Protein AF-A0A501XMQ7-F1 (afdb_monomer_lite)

Secondary structure (DSSP, 8-state):
---------EETT-GGGTTTTTTTTTT---TT-EEEE---S--EEETTEEE-SS-HHHHHHHHHHSS--S-----S---PPPTT-TTPEEEETTEEEEEEEEEE---GGGT-SSSS-SS-TTPEEEEEEGGGGHHHHHHHS--HHHHHHHHHHHHHHHHHHHHHHHHH--

Sequence (170 aa):
MRQGENIYDYALGDPIWGGFWDGFFGEADVTHSWLSDFDNFSPVIIGGNLYVGNDQGCIVGIVLTDTLFGCTPMTGLEVGVAGGDSGGPGFLNGKIASVNSYGLTFGSELGDIDDELNSSFGEYSGYVPVYAHKDWLKSVVPEPATWAMMITGFGLVGTMMRRRRSALAA

Radius of gyration: 24.55 Å; chains: 1; bounding box: 54×36×84 Å

InterPro domains:
  IPR009003 Peptidase S1, PA clan [SSF50494] (40-142)
  IPR013424 PEP-CTERM protein-sorting domain [PF07589] (141-165)
  IPR013424 PEP-CTER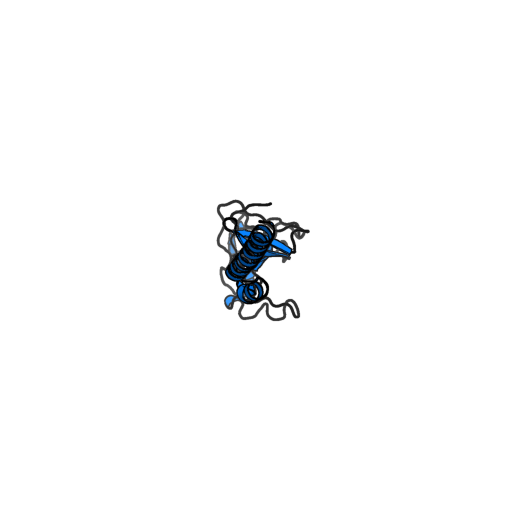M protein-sorting domain [TIGR02595] (141-165)

Foldseek 3Di:
DDDKPWDQQDFPLDCLLVCVCPCVVPPDDRNQWTKTFAWDQDWDADPNDTQGTLALQQQCSCVRRVDRTSSDHDPIGDWADAPPQAQPFDDDPNDGFWGWHDKDDPAPNRRFPGRDRGGDGNIMTIIGTCVVCVVVVPVPDDDVVVVVCVCVVVVVVVVVVVVVVVVVVD

Organism: NCBI:txid1715348

Structure (mmCIF, N/CA/C/O backbone):
data_AF-A0A501XMQ7-F1
#
_entry.id   AF-A0A501XMQ7-F1
#
loop_
_atom_site.group_PDB
_atom_site.id
_atom_site.type_symbol
_atom_site.label_atom_id
_atom_site.label_alt_id
_atom_site.label_comp_id
_atom_site.label_asym_id
_atom_site.label_entity_id
_atom_site.label_seq_id
_atom_site.pdbx_PDB_ins_code
_atom_site.Cartn_x
_atom_site.Cartn_y
_atom_site.Cartn_z
_atom_site.occupancy
_atom_site.B_iso_or_equiv
_atom_site.auth_seq_id
_atom_site.auth_comp_id
_atom_site.auth_asym_id
_atom_site.auth_atom_id
_atom_site.pdbx_PDB_model_num
ATOM 1 N N . MET A 1 1 ? 4.304 10.961 13.968 1.00 70.06 1 MET A N 1
ATOM 2 C CA . MET A 1 1 ? 3.797 10.183 12.819 1.00 70.06 1 MET A CA 1
ATOM 3 C C . MET A 1 1 ? 4.056 11.006 11.580 1.00 70.06 1 MET A C 1
ATOM 5 O O . MET A 1 1 ? 3.842 12.214 11.645 1.00 70.06 1 MET A O 1
ATOM 9 N N . ARG A 1 2 ? 4.558 10.383 10.513 1.00 83.81 2 ARG A N 1
ATOM 10 C CA . ARG A 1 2 ? 4.662 11.034 9.205 1.00 83.81 2 ARG A CA 1
ATOM 11 C C . ARG A 1 2 ? 3.254 11.197 8.636 1.00 83.81 2 ARG A C 1
ATOM 13 O O . ARG A 1 2 ? 2.380 10.384 8.934 1.00 83.81 2 ARG A O 1
ATOM 20 N N . GLN A 1 3 ? 3.025 12.282 7.917 1.00 87.56 3 GLN A N 1
ATOM 21 C CA . GLN A 1 3 ? 1.754 12.579 7.273 1.00 87.56 3 GLN A CA 1
ATOM 22 C C . GLN A 1 3 ? 2.075 13.005 5.853 1.00 87.56 3 GLN A C 1
ATOM 24 O O . GLN A 1 3 ? 2.913 13.883 5.663 1.00 87.56 3 GLN A O 1
ATOM 29 N N . GLY A 1 4 ? 1.420 12.356 4.907 1.00 87.38 4 GLY A N 1
ATOM 30 C CA . GLY A 1 4 ? 1.506 12.647 3.492 1.00 87.38 4 GLY A CA 1
ATOM 31 C C . GLY A 1 4 ? 0.156 12.378 2.850 1.00 87.38 4 GLY A C 1
ATOM 32 O O . GLY A 1 4 ? -0.761 11.842 3.479 1.00 87.38 4 GLY A O 1
ATOM 33 N N . GLU A 1 5 ? 0.046 12.799 1.609 1.00 86.12 5 GLU A N 1
ATOM 34 C CA . GLU A 1 5 ? -1.115 12.653 0.754 1.00 86.12 5 GLU A CA 1
ATOM 35 C C . GLU A 1 5 ? -0.983 11.433 -0.171 1.00 86.12 5 GLU A C 1
ATOM 37 O O . GLU A 1 5 ? -1.741 11.364 -1.128 1.00 86.12 5 GLU A O 1
ATOM 42 N N . ASN A 1 6 ? -0.084 10.485 0.150 1.00 84.19 6 ASN A N 1
ATOM 43 C CA . ASN A 1 6 ? 0.224 9.277 -0.626 1.00 84.19 6 ASN A CA 1
ATOM 44 C C . ASN A 1 6 ? -0.999 8.647 -1.297 1.00 84.19 6 ASN A C 1
ATOM 46 O O . ASN A 1 6 ? -2.042 8.423 -0.662 1.00 84.19 6 ASN A O 1
ATOM 50 N N . ILE A 1 7 ? -0.808 8.253 -2.548 1.00 83.19 7 ILE A N 1
ATOM 51 C CA . ILE A 1 7 ? -1.726 7.383 -3.267 1.00 83.19 7 ILE A CA 1
ATOM 52 C C . ILE A 1 7 ? -1.281 5.933 -3.056 1.00 83.19 7 ILE A C 1
ATOM 54 O O . ILE A 1 7 ? -0.103 5.630 -2.967 1.00 83.19 7 ILE A O 1
ATOM 58 N N . TYR A 1 8 ? -2.245 5.024 -2.891 1.00 86.19 8 TYR A N 1
ATOM 59 C CA . TYR A 1 8 ? -1.958 3.599 -3.033 1.00 86.19 8 TYR A CA 1
ATOM 60 C C . TYR A 1 8 ? -2.073 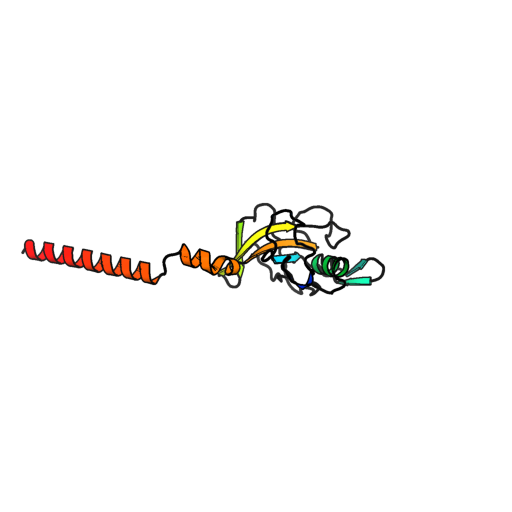3.266 -4.511 1.00 86.19 8 TYR A C 1
ATOM 62 O O . TYR A 1 8 ? -3.192 3.121 -5.011 1.00 86.19 8 TYR A O 1
ATOM 70 N N . ASP A 1 9 ? -0.939 3.187 -5.188 1.00 82.25 9 ASP A N 1
ATOM 71 C CA . ASP A 1 9 ? -0.876 3.049 -6.638 1.00 82.25 9 ASP A CA 1
ATOM 72 C C . ASP A 1 9 ? -1.496 1.738 -7.086 1.00 82.25 9 ASP A C 1
ATOM 74 O O . ASP A 1 9 ? -2.316 1.724 -8.008 1.00 82.25 9 ASP A O 1
ATOM 78 N N . TYR A 1 10 ? -1.173 0.645 -6.383 1.00 86.81 10 TYR A N 1
ATOM 79 C CA . TYR A 1 10 ? -1.690 -0.674 -6.724 1.00 86.81 10 TYR A CA 1
ATOM 80 C C . TYR A 1 10 ? -1.462 -1.774 -5.701 1.00 86.81 10 TYR A C 1
ATOM 82 O O . TYR A 1 10 ? -0.653 -1.646 -4.785 1.00 86.81 10 TYR A O 1
ATOM 90 N N . ALA A 1 11 ? -2.136 -2.909 -5.901 1.00 91.56 11 ALA A N 1
ATOM 91 C CA . ALA A 1 11 ? -1.797 -4.159 -5.239 1.00 91.56 11 ALA A CA 1
ATOM 92 C C . ALA A 1 11 ? -0.968 -5.068 -6.156 1.00 91.56 11 ALA A C 1
ATOM 94 O O . ALA A 1 11 ? -1.237 -5.204 -7.350 1.00 91.56 11 ALA A O 1
ATOM 95 N N . LEU A 1 12 ? 0.017 -5.765 -5.588 1.00 92.06 12 LEU A N 1
ATOM 96 C CA . LEU A 1 12 ? 0.780 -6.792 -6.310 1.00 92.06 12 LEU A CA 1
ATOM 97 C C . LEU A 1 12 ? -0.114 -7.943 -6.807 1.00 92.06 12 LEU A C 1
ATOM 99 O O . LEU A 1 12 ? 0.194 -8.589 -7.801 1.00 92.06 12 LEU A O 1
ATOM 103 N N . GLY A 1 13 ? -1.246 -8.182 -6.145 1.00 92.25 13 GLY A N 1
ATOM 104 C CA . GLY A 1 13 ? -2.255 -9.149 -6.570 1.00 92.25 13 GLY A CA 1
ATOM 105 C C . GLY A 1 13 ? -3.218 -8.667 -7.656 1.00 92.25 13 GLY A C 1
ATOM 106 O O . GLY A 1 13 ? -4.138 -9.411 -8.002 1.00 92.25 13 GLY A O 1
ATOM 107 N N . ASP A 1 14 ? -3.074 -7.440 -8.167 1.00 90.56 14 ASP A N 1
ATOM 108 C CA . ASP A 1 14 ? -4.012 -6.922 -9.159 1.00 90.56 14 ASP A CA 1
ATOM 109 C C . ASP A 1 14 ? -3.971 -7.748 -10.460 1.00 90.56 14 ASP A C 1
ATOM 111 O O . ASP A 1 14 ? -2.891 -8.054 -10.975 1.00 90.56 14 ASP A O 1
ATOM 115 N N . PRO A 1 15 ? -5.133 -8.069 -11.071 1.00 89.12 15 PRO A N 1
ATOM 116 C CA . PRO A 1 15 ? -5.187 -8.882 -12.289 1.00 89.12 15 PRO A CA 1
ATOM 117 C C . PRO A 1 15 ? -4.408 -8.303 -13.476 1.00 89.12 15 PRO A C 1
ATOM 119 O O . PRO A 1 15 ? -4.084 -9.035 -14.411 1.00 89.12 15 PRO A O 1
ATOM 122 N N . ILE A 1 16 ? -4.118 -6.998 -13.449 1.00 85.12 16 ILE A N 1
ATOM 123 C CA . ILE A 1 16 ? -3.344 -6.296 -14.478 1.00 85.12 16 ILE A CA 1
ATOM 124 C C . ILE A 1 16 ? -1.934 -6.875 -14.642 1.00 85.12 16 ILE A C 1
ATOM 126 O O . ILE A 1 16 ? -1.402 -6.880 -15.748 1.00 85.12 16 ILE A O 1
ATOM 130 N N . TRP A 1 17 ? -1.370 -7.452 -13.578 1.00 87.38 17 TRP A N 1
ATOM 131 C CA . TRP A 1 17 ? -0.055 -8.087 -13.602 1.00 87.38 17 TRP A CA 1
ATOM 132 C C . TRP A 1 17 ? -0.043 -9.440 -14.315 1.00 87.38 17 TRP A C 1
ATOM 134 O O . TRP A 1 17 ? 1.019 -10.037 -14.469 1.00 87.38 17 TRP A O 1
ATOM 144 N N . GLY A 1 18 ? -1.204 -9.977 -14.710 1.00 88.12 18 GLY A N 1
ATOM 145 C CA . GLY A 1 18 ? -1.293 -11.271 -15.389 1.00 88.12 18 GLY A CA 1
ATOM 146 C C . GLY A 1 18 ? -0.710 -12.439 -14.582 1.00 88.12 18 GLY A C 1
ATOM 147 O O . GLY A 1 18 ? -0.294 -13.431 -15.175 1.00 88.12 18 GLY A O 1
ATOM 148 N N . GLY A 1 19 ? -0.648 -12.309 -13.251 1.00 88.19 19 GLY A N 1
ATOM 149 C CA . GLY A 1 19 ? -0.028 -13.288 -12.352 1.00 88.19 19 GLY A CA 1
ATOM 150 C 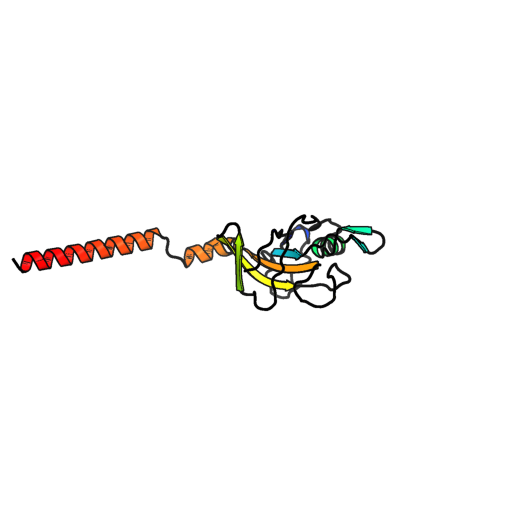C . GLY A 1 19 ? 1.500 -13.206 -12.269 1.00 88.19 19 GLY A C 1
ATOM 151 O O . GLY A 1 19 ? 2.115 -14.123 -11.740 1.00 88.19 19 GLY A O 1
ATOM 152 N N . PHE A 1 20 ? 2.143 -12.139 -12.765 1.00 89.56 20 PHE A N 1
ATOM 153 C CA . PHE A 1 20 ? 3.607 -11.988 -12.698 1.00 89.56 20 PHE A CA 1
ATOM 154 C C . PHE A 1 20 ? 4.167 -12.175 -11.277 1.00 89.56 20 PHE A C 1
ATOM 156 O O . PHE A 1 20 ? 5.207 -12.806 -11.093 1.00 89.56 20 PHE A O 1
ATOM 163 N N . TRP A 1 21 ? 3.463 -11.653 -10.271 1.00 90.94 21 TRP A N 1
ATOM 164 C CA . TRP A 1 21 ? 3.887 -11.715 -8.873 1.00 90.94 21 TRP A CA 1
ATOM 165 C C . TRP A 1 21 ? 3.582 -13.059 -8.190 1.00 90.94 21 TRP A C 1
ATOM 167 O O . TRP A 1 21 ? 4.033 -13.283 -7.063 1.00 90.94 21 TRP A O 1
ATOM 177 N N . ASP A 1 22 ? 2.877 -13.977 -8.858 1.00 90.62 22 ASP A N 1
ATOM 178 C CA . ASP A 1 22 ? 2.519 -15.280 -8.299 1.00 90.62 22 ASP A CA 1
ATOM 179 C C . ASP A 1 22 ? 3.772 -16.143 -8.112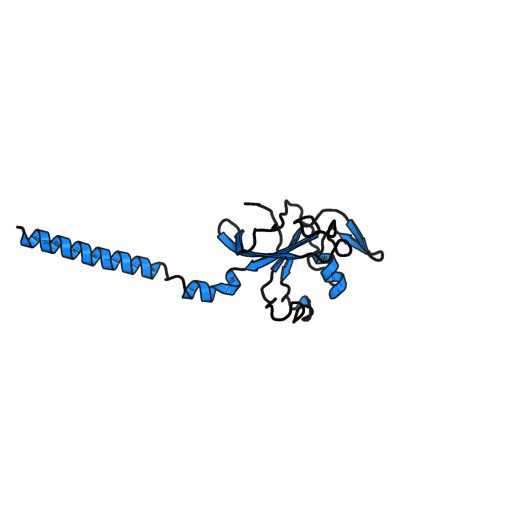 1.00 90.62 22 ASP A C 1
ATOM 181 O O . ASP A 1 22 ? 4.457 -16.528 -9.060 1.00 90.62 22 ASP A O 1
ATOM 185 N N . GLY A 1 23 ? 4.097 -16.449 -6.855 1.00 90.56 23 GLY A N 1
ATOM 186 C CA . GLY A 1 23 ? 5.295 -17.212 -6.501 1.00 90.56 23 GLY A CA 1
ATOM 187 C C . GLY A 1 23 ? 6.609 -16.428 -6.606 1.00 90.56 23 GLY A C 1
ATOM 188 O O . GLY A 1 23 ? 7.651 -16.957 -6.215 1.00 90.56 23 GLY A O 1
ATOM 189 N N . PHE A 1 24 ? 6.581 -15.169 -7.064 1.00 91.44 24 PHE A N 1
ATOM 190 C CA . PHE A 1 24 ? 7.770 -14.313 -7.155 1.00 91.44 24 PHE A CA 1
ATOM 191 C C . PHE A 1 24 ? 8.439 -14.145 -5.783 1.00 91.44 24 PHE A C 1
ATOM 193 O O . PHE A 1 24 ? 9.655 -14.259 -5.649 1.00 91.44 24 PHE A O 1
ATOM 200 N N . PHE A 1 25 ? 7.625 -13.960 -4.741 1.00 91.31 25 PHE A N 1
ATOM 201 C CA . PHE A 1 25 ? 8.067 -13.847 -3.349 1.00 91.31 25 PHE A CA 1
ATOM 202 C C . PHE A 1 25 ? 7.965 -15.181 -2.581 1.00 91.31 25 PHE A C 1
ATOM 204 O O . PHE A 1 25 ? 7.767 -15.200 -1.364 1.00 91.31 25 PHE A O 1
ATOM 211 N N . GLY A 1 26 ? 8.083 -16.317 -3.276 1.00 93.50 26 GLY A N 1
ATOM 212 C CA . GLY A 1 26 ? 7.959 -17.647 -2.678 1.00 93.50 26 GLY A CA 1
ATOM 213 C C . GLY A 1 26 ? 6.521 -17.965 -2.263 1.00 93.50 26 GLY A C 1
ATOM 214 O O . GLY A 1 26 ? 5.618 -17.941 -3.091 1.00 93.50 26 GLY A O 1
ATOM 215 N N . GLU A 1 27 ? 6.303 -18.287 -0.986 1.00 93.88 27 GLU A N 1
ATOM 216 C CA . GLU A 1 27 ? 4.977 -18.649 -0.444 1.00 93.88 27 GLU A CA 1
ATOM 217 C C . GLU A 1 27 ? 4.148 -17.436 0.027 1.00 93.88 27 GLU A C 1
ATOM 219 O O . GLU A 1 27 ? 3.070 -17.609 0.596 1.00 93.88 27 GLU A O 1
ATOM 224 N N . ALA A 1 28 ? 4.650 -16.210 -0.152 1.00 90.00 28 ALA A N 1
ATOM 225 C CA . ALA A 1 28 ? 3.958 -15.007 0.302 1.00 90.00 28 ALA A CA 1
ATOM 226 C C . ALA A 1 28 ? 2.665 -14.750 -0.494 1.00 90.00 28 ALA A C 1
ATOM 228 O O . ALA A 1 28 ? 2.658 -14.797 -1.724 1.00 90.00 28 ALA A O 1
ATOM 229 N N . ASP A 1 29 ? 1.582 -14.421 0.216 1.00 91.31 29 ASP A N 1
ATOM 230 C CA . ASP A 1 29 ? 0.334 -13.960 -0.397 1.00 91.31 29 ASP A CA 1
ATOM 231 C C . ASP A 1 29 ? 0.455 -12.481 -0.787 1.00 91.31 29 ASP A C 1
ATOM 233 O O . ASP A 1 29 ? 0.603 -11.604 0.067 1.00 91.31 29 ASP A O 1
ATOM 237 N N . VAL A 1 30 ? 0.380 -12.212 -2.089 1.00 92.50 30 VAL A N 1
ATOM 238 C CA . VAL A 1 30 ? 0.485 -10.869 -2.672 1.00 92.50 30 VAL A CA 1
ATOM 239 C C . VAL A 1 30 ? -0.873 -10.212 -2.921 1.00 92.50 30 VAL A C 1
ATOM 241 O O . VAL A 1 30 ? -0.922 -9.023 -3.239 1.00 92.50 30 VAL A O 1
ATOM 244 N N . THR A 1 31 ? -1.977 -10.946 -2.728 1.00 93.00 31 THR A N 1
ATOM 245 C CA . THR A 1 31 ? -3.342 -10.526 -3.097 1.00 93.00 31 THR A CA 1
ATOM 246 C C . THR A 1 31 ? -3.703 -9.156 -2.526 1.00 93.00 31 THR A C 1
ATOM 248 O O . THR A 1 31 ? -4.317 -8.334 -3.197 1.00 93.00 31 THR A O 1
ATOM 251 N N . HIS A 1 32 ? -3.307 -8.901 -1.277 1.00 93.75 32 HIS A N 1
ATOM 252 C CA . HIS A 1 32 ? -3.579 -7.649 -0.570 1.00 93.75 32 HIS A CA 1
ATOM 253 C C . HIS A 1 32 ? -2.294 -6.922 -0.162 1.00 93.75 32 HIS A C 1
ATOM 255 O O . HIS A 1 32 ? -2.285 -6.231 0.858 1.00 93.75 32 HIS A O 1
ATOM 261 N N . SER A 1 33 ? -1.217 -7.076 -0.935 1.00 94.06 33 SER A N 1
ATOM 262 C CA . SER A 1 33 ? 0.001 -6.294 -0.736 1.00 94.06 33 SER A CA 1
ATOM 263 C C . SER A 1 33 ? -0.068 -5.022 -1.569 1.00 94.06 33 SER A C 1
ATOM 265 O O . SER A 1 33 ? 0.211 -5.041 -2.767 1.00 94.06 33 SER A O 1
ATOM 267 N N . TRP A 1 34 ? -0.517 -3.942 -0.934 1.00 93.69 34 TRP A N 1
ATOM 268 C CA . TRP A 1 34 ? -0.679 -2.634 -1.557 1.00 93.69 34 TRP A CA 1
ATOM 269 C C . TRP A 1 34 ? 0.624 -1.862 -1.488 1.00 93.69 34 TRP A C 1
ATOM 271 O O . TRP A 1 34 ? 1.269 -1.837 -0.441 1.00 93.69 34 TRP A O 1
ATOM 281 N N . LEU A 1 35 ? 0.986 -1.222 -2.586 1.00 91.19 35 LEU A N 1
ATOM 282 C CA . LEU A 1 35 ? 2.154 -0.374 -2.699 1.00 91.19 35 LEU A CA 1
ATOM 283 C C . LEU A 1 35 ? 1.716 1.083 -2.861 1.00 91.19 35 LEU A C 1
ATOM 285 O O . LEU A 1 35 ? 0.668 1.364 -3.440 1.00 91.19 35 LEU A O 1
ATOM 289 N N . SER A 1 36 ? 2.511 1.975 -2.287 1.00 89.12 36 SER A N 1
ATOM 290 C CA . SER A 1 36 ? 2.605 3.384 -2.667 1.00 89.12 36 SER A CA 1
ATOM 291 C C . SER A 1 36 ? 4.062 3.606 -3.019 1.00 89.12 36 SER A C 1
ATOM 293 O O . SER A 1 36 ? 4.909 3.232 -2.199 1.00 89.12 36 SER A O 1
ATOM 295 N N . ASP A 1 37 ? 4.374 4.139 -4.189 1.00 82.44 37 ASP A N 1
ATOM 296 C CA . ASP A 1 37 ? 5.696 4.714 -4.408 1.00 82.44 37 ASP A CA 1
ATOM 297 C C . ASP A 1 37 ? 5.742 6.180 -3.992 1.00 82.44 37 ASP A C 1
ATOM 299 O O . ASP A 1 37 ? 4.731 6.806 -3.674 1.00 82.44 37 ASP A O 1
ATOM 303 N N . PHE A 1 38 ? 6.964 6.669 -3.813 1.00 82.50 38 PHE A N 1
ATOM 304 C CA . PHE A 1 38 ? 7.219 8.051 -3.454 1.00 82.50 38 PHE A CA 1
ATOM 305 C C . PHE A 1 38 ? 7.632 8.814 -4.709 1.00 82.50 38 PHE A C 1
ATOM 307 O O . PHE A 1 38 ? 8.806 8.835 -5.072 1.00 82.50 38 PHE A O 1
ATOM 314 N N . ASP A 1 39 ? 6.688 9.499 -5.331 1.00 77.50 39 ASP A N 1
ATOM 315 C CA . ASP A 1 39 ? 6.923 10.278 -6.528 1.00 77.50 39 ASP A CA 1
ATOM 316 C C . ASP A 1 39 ? 7.812 11.495 -6.263 1.00 77.50 39 ASP A C 1
ATOM 318 O O . ASP A 1 39 ? 7.707 12.232 -5.274 1.00 77.50 39 ASP A O 1
ATOM 322 N N . ASN A 1 40 ? 8.650 11.801 -7.249 1.00 74.12 40 ASN A N 1
ATOM 323 C CA . ASN A 1 40 ? 9.209 13.136 -7.410 1.00 74.12 40 ASN A CA 1
ATOM 324 C C . ASN A 1 40 ? 8.926 13.656 -8.816 1.00 74.12 40 ASN A C 1
ATOM 326 O O . ASN A 1 40 ? 8.982 12.915 -9.792 1.00 74.12 40 ASN A O 1
ATOM 330 N N . PHE A 1 41 ? 8.725 14.968 -8.939 1.00 62.69 41 PHE A N 1
ATOM 331 C CA . PHE A 1 41 ? 8.425 15.698 -10.175 1.00 62.69 41 PHE A CA 1
ATOM 332 C C . PHE A 1 41 ? 9.617 15.796 -11.161 1.00 62.69 41 PHE A C 1
ATOM 334 O O . PHE A 1 41 ? 9.820 16.831 -11.802 1.00 62.69 41 PHE A O 1
ATOM 341 N N . SER A 1 42 ? 10.430 14.745 -11.305 1.00 52.66 42 SER A N 1
ATOM 342 C CA . SER A 1 42 ? 11.602 14.735 -12.188 1.00 52.66 42 SER A CA 1
ATOM 343 C C . SER A 1 42 ? 11.428 13.763 -13.359 1.00 52.66 42 SER A C 1
ATOM 345 O O . SER A 1 42 ? 11.426 12.558 -13.146 1.00 52.66 42 SER A O 1
ATOM 347 N N . PRO A 1 43 ? 11.301 14.236 -14.611 1.00 57.31 43 PRO A N 1
ATOM 348 C CA . PRO A 1 43 ? 11.196 13.344 -15.761 1.00 57.31 43 PRO A CA 1
ATOM 349 C C . PRO A 1 43 ? 12.467 12.498 -15.941 1.00 57.31 43 PRO A C 1
ATOM 351 O O . PRO A 1 43 ? 13.573 13.042 -15.967 1.00 57.31 43 PRO A O 1
ATOM 354 N N . VAL A 1 44 ? 12.306 11.190 -16.144 1.00 58.41 44 VAL A N 1
ATOM 355 C CA . VAL A 1 44 ? 13.389 10.247 -16.467 1.00 58.41 44 VAL A CA 1
ATOM 356 C C . VAL A 1 44 ? 13.192 9.735 -17.898 1.00 58.41 44 VAL A C 1
ATOM 358 O O . VAL A 1 44 ? 12.069 9.502 -18.341 1.00 58.41 44 VAL A O 1
ATOM 361 N N . ILE A 1 45 ? 14.279 9.590 -18.666 1.00 54.50 45 ILE A N 1
ATOM 362 C CA . ILE A 1 45 ? 14.236 9.008 -20.018 1.00 54.50 45 ILE A CA 1
ATOM 363 C C . ILE A 1 45 ? 14.886 7.628 -19.990 1.00 54.50 45 ILE A C 1
ATOM 365 O O . ILE A 1 45 ? 16.100 7.523 -19.826 1.00 54.50 45 ILE A O 1
ATOM 369 N N . ILE A 1 46 ? 14.089 6.587 -20.243 1.00 56.41 46 ILE A N 1
ATOM 370 C CA . ILE A 1 46 ? 14.559 5.205 -20.407 1.00 56.41 46 ILE A CA 1
ATOM 371 C C . ILE A 1 46 ? 14.240 4.760 -21.837 1.00 56.41 46 ILE A C 1
ATOM 373 O O . ILE A 1 46 ? 13.128 4.927 -22.329 1.00 56.41 46 ILE A O 1
ATOM 377 N N . GLY A 1 47 ? 15.230 4.256 -22.576 1.00 61.19 47 GLY A N 1
ATOM 378 C CA . GLY A 1 47 ? 15.000 3.748 -23.939 1.00 61.19 47 GLY A CA 1
ATOM 379 C C . GLY A 1 47 ? 14.413 4.763 -24.940 1.00 61.19 47 GLY A C 1
ATOM 380 O O . GLY A 1 47 ? 13.857 4.358 -25.955 1.00 61.19 47 GLY A O 1
ATOM 381 N N . GLY A 1 48 ? 14.525 6.071 -24.673 1.00 60.69 48 GLY A N 1
ATOM 382 C CA . GLY A 1 48 ? 13.975 7.137 -25.522 1.00 60.69 48 GLY A CA 1
ATOM 383 C C . GLY A 1 48 ? 12.512 7.505 -25.249 1.00 60.69 48 GLY A C 1
ATOM 384 O O . GLY A 1 48 ? 12.006 8.423 -25.893 1.00 60.69 48 GLY A O 1
ATOM 385 N N . ASN A 1 49 ? 11.856 6.853 -24.287 1.00 57.34 49 ASN A N 1
ATOM 386 C CA . ASN A 1 49 ? 10.521 7.223 -23.826 1.00 57.34 49 ASN A CA 1
ATOM 387 C C . ASN A 1 49 ? 10.626 8.136 -22.598 1.00 57.34 49 ASN A C 1
ATOM 389 O O . ASN A 1 49 ? 11.504 7.958 -21.754 1.00 57.34 49 ASN A O 1
ATOM 393 N N . LEU A 1 50 ? 9.758 9.146 -22.532 1.00 60.34 50 LEU A N 1
ATOM 394 C CA . LEU A 1 50 ? 9.652 10.058 -21.397 1.00 60.34 50 LEU A CA 1
ATOM 395 C C . LEU A 1 50 ? 8.772 9.413 -20.324 1.00 60.34 50 LEU A C 1
ATOM 397 O O . LEU A 1 50 ? 7.580 9.221 -20.556 1.00 60.34 50 LEU A O 1
ATOM 401 N N . TYR A 1 51 ? 9.357 9.138 -19.166 1.00 62.25 51 TYR A N 1
ATOM 402 C CA . TYR A 1 51 ? 8.663 8.702 -17.961 1.00 62.25 51 TYR A CA 1
ATOM 403 C C . TYR A 1 51 ? 8.547 9.916 -17.040 1.00 62.25 51 TYR A C 1
ATOM 405 O O . TYR A 1 51 ? 9.496 10.690 -16.872 1.00 62.25 51 TYR A O 1
ATOM 413 N N . VAL A 1 52 ? 7.350 10.157 -16.523 1.00 57.41 52 VAL A N 1
ATOM 414 C CA . VAL A 1 52 ? 7.092 11.248 -15.583 1.00 57.41 52 VAL A CA 1
ATOM 415 C C . VAL A 1 52 ? 7.510 10.774 -14.196 1.00 57.41 52 VAL A C 1
ATOM 417 O O . VAL A 1 52 ? 6.788 10.000 -13.602 1.00 57.41 52 VAL A O 1
ATOM 420 N N . GLY A 1 53 ? 8.653 11.241 -13.692 1.00 64.88 53 GLY A N 1
ATOM 421 C CA . GLY A 1 53 ? 9.030 11.075 -12.286 1.00 64.88 53 GLY A CA 1
ATOM 422 C C . GLY A 1 53 ? 10.063 9.987 -11.976 1.00 64.88 53 GLY A C 1
ATOM 423 O O . GLY A 1 53 ? 10.279 9.062 -12.759 1.00 64.88 53 GLY A O 1
ATOM 424 N N . ASN A 1 54 ? 10.686 10.110 -10.797 1.00 68.56 54 ASN A N 1
ATOM 425 C CA . ASN A 1 54 ? 11.189 8.970 -10.023 1.00 68.56 54 ASN A CA 1
ATOM 426 C C . ASN A 1 54 ? 9.960 8.242 -9.464 1.00 68.56 54 ASN A C 1
ATOM 428 O O . ASN A 1 54 ? 9.593 8.441 -8.312 1.00 68.56 54 ASN A O 1
ATOM 432 N N . ASP A 1 55 ? 9.283 7.530 -10.357 1.00 78.88 55 ASP A N 1
ATOM 433 C CA . ASP A 1 55 ? 8.011 6.839 -10.155 1.00 78.88 55 ASP A CA 1
ATOM 434 C C . ASP A 1 55 ? 8.265 5.393 -10.584 1.00 78.88 55 ASP A C 1
ATOM 436 O O . ASP A 1 55 ? 8.313 5.034 -11.773 1.00 78.88 55 ASP A O 1
ATOM 440 N N . GLN A 1 56 ? 8.613 4.583 -9.590 1.00 83.19 56 GLN A N 1
ATOM 441 C CA . GLN A 1 56 ? 8.980 3.198 -9.813 1.00 83.19 56 GLN A CA 1
ATOM 442 C C . GLN A 1 56 ? 7.744 2.394 -10.219 1.00 83.19 56 GLN A C 1
ATOM 444 O O . GLN A 1 56 ? 7.885 1.438 -10.989 1.00 83.19 56 GLN A O 1
ATOM 449 N N . GLY A 1 57 ? 6.552 2.778 -9.742 1.00 82.06 57 GLY A N 1
ATOM 450 C CA . GLY A 1 57 ? 5.249 2.198 -10.070 1.00 82.06 57 GLY A CA 1
ATOM 451 C C . GLY A 1 57 ? 5.015 2.170 -11.564 1.00 82.06 57 GLY A C 1
ATOM 452 O O . GLY A 1 57 ? 4.831 1.112 -12.178 1.00 82.06 57 GLY A O 1
ATOM 453 N N . CYS A 1 58 ? 5.135 3.348 -12.156 1.00 80.62 58 CYS A N 1
ATOM 454 C CA . CYS A 1 58 ? 5.004 3.601 -13.571 1.00 80.62 58 CYS A CA 1
ATOM 455 C C . CYS A 1 58 ? 6.020 2.818 -14.389 1.00 80.62 58 CYS A C 1
ATOM 457 O O . CYS A 1 58 ? 5.660 2.147 -15.362 1.00 80.62 58 CYS A O 1
ATOM 459 N N . ILE A 1 59 ? 7.295 2.867 -13.999 1.00 81.81 59 ILE A N 1
ATOM 460 C CA . ILE A 1 59 ? 8.363 2.208 -14.751 1.00 81.81 59 ILE A CA 1
ATOM 461 C C . ILE A 1 59 ? 8.191 0.686 -14.710 1.00 81.81 59 ILE A C 1
ATOM 463 O O . ILE A 1 59 ? 8.236 0.039 -15.759 1.00 81.81 59 ILE A O 1
ATOM 467 N N . VAL A 1 60 ? 7.931 0.105 -13.537 1.00 83.19 60 VAL A N 1
ATOM 468 C CA . VAL A 1 60 ? 7.684 -1.337 -13.382 1.00 83.19 60 VAL A CA 1
ATOM 469 C C . VAL A 1 60 ? 6.430 -1.762 -14.145 1.00 83.19 60 VAL A C 1
ATOM 471 O O . VAL A 1 60 ? 6.462 -2.774 -14.848 1.00 83.19 60 VAL A O 1
ATOM 474 N N . GLY A 1 61 ? 5.350 -0.978 -14.074 1.00 81.12 61 GLY A N 1
ATOM 475 C CA . GLY A 1 61 ? 4.128 -1.201 -14.847 1.00 81.12 61 GLY A CA 1
ATOM 476 C C . GLY A 1 61 ? 4.403 -1.294 -16.347 1.00 81.12 61 GLY A C 1
ATOM 477 O O . GLY A 1 61 ? 4.008 -2.268 -16.995 1.00 81.12 61 GLY A O 1
ATOM 478 N N . ILE A 1 62 ? 5.165 -0.347 -16.893 1.00 78.88 62 ILE A N 1
ATOM 479 C CA . ILE A 1 62 ? 5.519 -0.318 -18.316 1.00 78.88 62 ILE A CA 1
ATOM 480 C C . ILE A 1 62 ? 6.428 -1.494 -18.682 1.00 78.88 62 ILE A C 1
ATOM 482 O O . ILE A 1 62 ? 6.170 -2.180 -19.668 1.00 78.88 62 ILE A O 1
ATOM 486 N N . VAL A 1 63 ? 7.466 -1.770 -17.888 1.00 81.38 63 VAL A N 1
ATOM 487 C CA . VAL A 1 63 ? 8.429 -2.847 -18.177 1.00 81.38 63 VAL A CA 1
ATOM 488 C C . VAL A 1 63 ? 7.767 -4.225 -18.147 1.00 81.38 63 VAL A C 1
ATOM 490 O O . VAL A 1 63 ? 8.086 -5.074 -18.979 1.00 81.38 63 VAL A O 1
ATOM 493 N N . LEU A 1 64 ? 6.857 -4.462 -17.201 1.00 83.25 64 LEU A N 1
ATOM 494 C CA . LEU A 1 64 ? 6.257 -5.781 -16.999 1.00 83.25 64 LEU A CA 1
ATOM 495 C C . LEU A 1 64 ? 4.976 -6.003 -17.802 1.00 83.25 64 LEU A C 1
ATOM 497 O O . LEU A 1 64 ? 4.678 -7.142 -18.160 1.00 83.25 64 LEU A O 1
ATOM 501 N N . THR A 1 65 ? 4.205 -4.948 -18.066 1.00 79.50 65 THR A N 1
ATOM 502 C CA . THR A 1 65 ? 2.852 -5.084 -18.633 1.00 79.50 65 THR A CA 1
ATOM 503 C C . THR A 1 65 ? 2.584 -4.197 -19.848 1.00 79.50 65 THR A C 1
ATOM 505 O O . THR A 1 65 ? 1.531 -4.346 -20.463 1.00 79.50 65 THR A O 1
ATOM 508 N N . ASP A 1 66 ? 3.508 -3.300 -20.216 1.00 74.50 66 ASP A N 1
ATOM 509 C CA . ASP A 1 66 ? 3.312 -2.259 -21.243 1.00 74.50 66 ASP A CA 1
ATOM 510 C C . ASP A 1 66 ? 2.086 -1.361 -20.962 1.00 74.50 66 ASP A C 1
ATOM 512 O O . ASP A 1 66 ? 1.448 -0.819 -21.867 1.00 74.50 66 ASP A O 1
ATOM 516 N N . THR A 1 67 ? 1.722 -1.214 -19.681 1.00 69.06 67 THR A N 1
ATOM 517 C CA . THR A 1 67 ? 0.631 -0.343 -19.229 1.00 69.06 67 THR A CA 1
ATOM 518 C C . THR A 1 67 ? 1.156 0.790 -18.357 1.00 69.06 67 THR A C 1
ATOM 520 O O . THR A 1 67 ? 2.096 0.620 -17.584 1.00 69.06 67 THR A O 1
ATOM 523 N N . LEU A 1 68 ? 0.536 1.966 -18.489 1.00 70.38 68 LEU A N 1
ATOM 524 C CA . LEU A 1 68 ? 0.772 3.101 -17.600 1.00 70.38 68 LEU A CA 1
ATOM 525 C C . LEU A 1 68 ? -0.033 2.878 -16.318 1.00 70.38 68 LEU A C 1
ATOM 527 O O . LEU A 1 68 ? -1.246 3.098 -16.300 1.00 70.38 68 LEU A O 1
ATOM 531 N N . PHE A 1 69 ? 0.633 2.408 -15.271 1.00 69.56 69 PHE A N 1
ATOM 532 C CA . PHE A 1 69 ? 0.018 2.039 -14.002 1.00 69.56 69 PHE A CA 1
ATOM 533 C C . PHE A 1 69 ? 0.831 2.621 -12.852 1.00 69.56 69 PHE A C 1
ATOM 535 O O . PHE A 1 69 ? 2.047 2.550 -12.903 1.00 69.56 69 PHE A O 1
ATOM 542 N N . GLY A 1 70 ? 0.191 3.267 -11.876 1.00 69.69 70 GLY A N 1
ATOM 543 C CA . GLY A 1 70 ? 0.903 4.064 -10.864 1.00 69.69 70 GLY A CA 1
ATOM 544 C C . GLY A 1 70 ? 1.446 5.408 -11.365 1.00 69.69 70 GLY A C 1
ATOM 545 O O . GLY A 1 70 ? 1.721 6.265 -10.558 1.00 69.69 70 GLY A O 1
ATOM 546 N N . CYS A 1 71 ? 1.436 5.669 -12.681 1.00 73.50 71 CYS A N 1
ATOM 547 C CA . CYS A 1 71 ? 1.963 6.891 -13.317 1.00 73.50 71 CYS A CA 1
ATOM 548 C C . CYS A 1 71 ? 1.242 8.222 -12.993 1.00 73.50 71 CYS A C 1
ATOM 550 O O . CYS A 1 71 ? 1.230 9.126 -13.837 1.00 73.50 71 CYS A O 1
ATOM 552 N N . THR A 1 72 ? 0.501 8.328 -11.889 1.00 69.81 72 THR A N 1
ATOM 553 C CA . THR A 1 72 ? -0.295 9.522 -11.582 1.00 69.81 72 THR A CA 1
ATOM 554 C C . THR A 1 72 ? 0.526 10.451 -10.699 1.00 69.81 72 THR A C 1
ATOM 556 O O . THR A 1 72 ? 0.475 10.286 -9.488 1.00 69.81 72 THR A O 1
ATOM 559 N N . PRO A 1 73 ? 1.197 11.479 -11.256 1.00 64.06 73 PRO A N 1
ATOM 560 C CA . PRO A 1 73 ? 2.096 12.305 -10.468 1.00 64.06 73 PRO A CA 1
ATOM 561 C C . PRO A 1 73 ? 1.329 13.001 -9.351 1.00 64.06 73 PRO A C 1
ATOM 563 O O . PRO A 1 73 ? 0.389 13.774 -9.602 1.00 64.06 73 PRO A O 1
ATOM 566 N N . MET A 1 74 ? 1.754 12.770 -8.115 1.00 68.44 74 MET A N 1
ATOM 567 C CA . MET A 1 74 ? 1.193 13.483 -6.985 1.00 68.44 74 MET A CA 1
ATOM 568 C C . MET A 1 74 ? 1.653 14.943 -6.932 1.00 68.44 74 MET A C 1
ATOM 570 O O . MET A 1 74 ? 2.828 15.281 -7.034 1.00 68.44 74 MET A O 1
ATOM 574 N N . THR A 1 75 ? 0.700 15.857 -6.724 1.00 63.12 75 THR A N 1
ATOM 575 C CA . THR A 1 75 ? 0.961 17.302 -6.567 1.00 63.12 75 THR A CA 1
ATOM 576 C C . THR A 1 75 ? 1.205 17.718 -5.108 1.00 63.12 75 THR A C 1
ATOM 578 O O . THR A 1 75 ? 1.143 18.910 -4.800 1.00 63.12 75 THR A O 1
ATOM 581 N N . GLY A 1 76 ? 1.393 16.749 -4.207 1.00 75.50 76 GLY A N 1
ATOM 582 C CA . GLY A 1 76 ? 1.324 16.908 -2.752 1.00 75.50 76 GLY A CA 1
ATOM 583 C C . GLY A 1 76 ? 2.579 16.454 -2.005 1.00 75.50 76 GLY A C 1
ATOM 584 O O . GLY A 1 76 ? 3.610 16.165 -2.603 1.00 75.50 76 GLY A O 1
ATOM 585 N N . LEU A 1 77 ? 2.498 16.429 -0.671 1.00 83.06 77 LEU A N 1
ATOM 586 C CA . LEU A 1 77 ? 3.557 15.886 0.188 1.00 83.06 77 LEU A CA 1
ATOM 587 C C . LEU A 1 77 ? 3.405 14.371 0.279 1.00 83.06 77 LEU A C 1
ATOM 589 O O . LEU A 1 77 ? 2.393 13.913 0.794 1.00 83.06 77 LEU A O 1
ATOM 593 N N . GLU A 1 78 ? 4.424 13.612 -0.088 1.00 83.88 78 GLU A N 1
ATOM 594 C CA . GLU A 1 78 ? 4.438 12.162 0.099 1.00 83.88 78 GLU A CA 1
ATOM 595 C C . GLU A 1 78 ? 5.444 11.731 1.160 1.00 83.88 78 GLU A C 1
ATOM 597 O O . GLU A 1 78 ? 6.378 12.459 1.514 1.00 83.88 78 GLU A O 1
ATOM 602 N N . VAL A 1 79 ? 5.188 10.563 1.748 1.00 86.12 79 VAL A N 1
ATOM 603 C CA . VAL A 1 79 ? 6.019 9.989 2.802 1.00 86.12 79 VAL A CA 1
ATOM 604 C C . VAL A 1 79 ? 6.172 8.484 2.612 1.00 86.12 79 VAL A C 1
ATOM 606 O O . VAL A 1 79 ? 5.186 7.757 2.550 1.00 86.12 79 VAL A O 1
ATOM 609 N N . GLY A 1 80 ? 7.409 7.995 2.607 1.00 87.12 80 GLY A N 1
ATOM 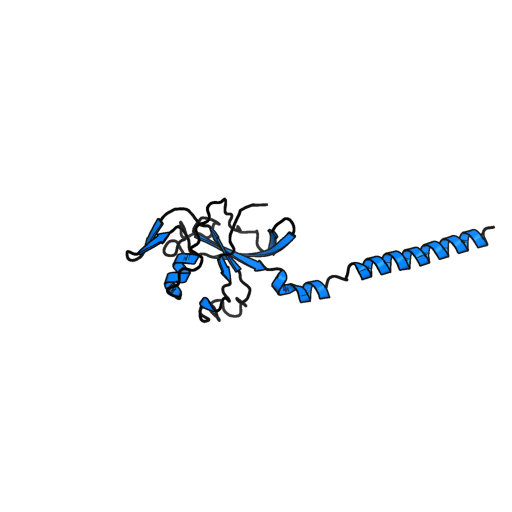610 C CA . GLY A 1 80 ? 7.691 6.560 2.653 1.00 87.12 80 GLY A CA 1
ATOM 611 C C . GLY A 1 80 ? 7.656 5.983 4.074 1.00 87.12 80 GLY A C 1
ATOM 612 O O . GLY A 1 80 ? 7.881 6.695 5.069 1.00 87.12 80 GLY A O 1
ATOM 613 N N . VAL A 1 81 ? 7.411 4.675 4.188 1.00 89.38 81 VAL A N 1
ATOM 614 C CA . VAL A 1 81 ? 7.676 3.911 5.421 1.00 89.38 81 VAL A CA 1
ATOM 615 C C . VAL A 1 81 ? 9.180 3.712 5.579 1.00 89.38 81 VAL A C 1
ATOM 617 O O . VAL A 1 81 ? 9.854 3.345 4.622 1.00 89.38 81 VAL A O 1
ATOM 620 N N . ALA A 1 82 ? 9.720 3.948 6.778 1.00 87.75 82 ALA A N 1
ATOM 621 C CA . ALA A 1 82 ? 11.136 3.698 7.056 1.00 87.75 82 ALA A CA 1
ATOM 622 C C . ALA A 1 82 ? 11.372 2.396 7.805 1.00 87.75 82 ALA A C 1
ATOM 624 O O . ALA A 1 82 ? 10.472 1.804 8.408 1.00 87.75 82 ALA A O 1
ATOM 625 N N . GLY A 1 83 ? 12.642 1.987 7.818 1.00 88.06 83 GLY A N 1
ATOM 626 C CA . GLY A 1 83 ? 13.119 0.922 8.685 1.00 88.06 83 GLY A CA 1
ATOM 627 C C . GLY A 1 83 ? 12.651 1.137 10.128 1.00 88.06 83 GLY A C 1
ATOM 628 O O . GLY A 1 83 ? 12.940 2.162 10.746 1.00 88.06 83 GLY A O 1
ATOM 629 N N . GLY A 1 84 ? 11.921 0.153 10.655 1.00 89.12 84 GLY A N 1
ATOM 630 C CA . GLY A 1 84 ? 11.335 0.186 11.997 1.00 89.12 84 GLY A CA 1
ATOM 631 C C . GLY A 1 84 ? 9.839 0.515 12.055 1.00 89.12 84 GLY A C 1
ATOM 632 O O . GLY A 1 84 ? 9.242 0.302 13.107 1.00 89.12 84 GLY A O 1
ATOM 633 N N . ASP A 1 85 ? 9.214 0.952 10.956 1.00 89.94 85 ASP A N 1
ATOM 634 C CA . ASP A 1 85 ? 7.769 1.231 10.914 1.00 89.94 85 ASP A CA 1
ATOM 635 C C . ASP A 1 85 ? 6.906 -0.030 10.682 1.00 89.94 85 ASP A C 1
ATOM 637 O O . ASP A 1 85 ? 5.679 0.030 10.811 1.00 89.94 85 ASP A O 1
ATOM 641 N N . SER A 1 86 ? 7.523 -1.175 10.356 1.00 91.81 86 SER A N 1
ATOM 642 C CA . SER A 1 86 ? 6.845 -2.458 10.120 1.00 91.81 86 SER A CA 1
ATOM 643 C C . SER A 1 86 ? 5.956 -2.878 11.296 1.00 91.81 86 SER A C 1
ATOM 645 O O . SER A 1 86 ? 6.351 -2.830 12.461 1.00 91.81 86 SER A O 1
ATOM 647 N N . GLY A 1 87 ? 4.739 -3.323 10.989 1.00 93.94 87 GLY A N 1
ATOM 648 C CA . GLY A 1 87 ? 3.701 -3.661 11.964 1.00 93.94 87 GLY A CA 1
ATOM 649 C C . GLY A 1 87 ? 2.959 -2.448 12.541 1.00 93.94 87 GLY A C 1
ATOM 650 O O . GLY A 1 87 ? 1.968 -2.624 13.254 1.00 93.94 87 GLY A O 1
ATOM 651 N N . GLY A 1 88 ? 3.401 -1.223 12.240 1.00 94.25 88 GLY A N 1
ATOM 652 C CA . GLY A 1 88 ? 2.743 0.011 12.659 1.00 94.25 88 GLY A CA 1
ATOM 653 C C . GLY A 1 88 ? 1.459 0.312 11.868 1.00 94.25 88 GLY A C 1
ATOM 654 O O . GLY A 1 88 ? 1.318 -0.125 10.726 1.00 94.25 88 GLY A O 1
ATOM 655 N N . PRO A 1 89 ? 0.502 1.062 12.447 1.00 94.25 89 PRO A N 1
ATOM 656 C CA . PRO A 1 89 ? -0.740 1.423 11.767 1.00 94.25 89 PRO A CA 1
ATOM 657 C C . PRO A 1 89 ? -0.563 2.589 10.782 1.00 94.25 89 PRO A C 1
ATOM 659 O O . PRO A 1 89 ? -0.019 3.637 11.137 1.00 94.25 89 PRO A O 1
ATOM 662 N N . GLY A 1 90 ? -1.136 2.442 9.588 1.00 92.62 90 GLY A N 1
ATOM 663 C CA . GLY A 1 90 ? -1.434 3.537 8.667 1.00 92.62 90 GLY A CA 1
ATOM 664 C C . GLY A 1 90 ? -2.823 4.117 8.947 1.00 92.62 90 GLY A C 1
ATOM 665 O O . GLY A 1 90 ? -3.775 3.373 9.212 1.00 92.62 90 GLY A O 1
ATOM 666 N N . PHE A 1 91 ? -2.957 5.446 8.904 1.00 92.81 91 PHE A N 1
ATOM 667 C CA . PHE A 1 91 ? -4.212 6.135 9.212 1.00 92.81 91 PHE A CA 1
ATOM 668 C C . PHE A 1 91 ? -4.776 6.881 8.005 1.00 92.81 91 PHE A C 1
ATOM 670 O O . PHE A 1 91 ? -4.075 7.670 7.385 1.00 92.81 91 PHE A O 1
ATOM 677 N N . LEU A 1 92 ? -6.080 6.730 7.768 1.00 90.88 92 LEU A N 1
ATOM 678 C CA . LEU A 1 92 ? -6.859 7.574 6.860 1.00 90.88 92 LEU A CA 1
ATOM 679 C C . LEU A 1 92 ? -7.983 8.242 7.650 1.00 90.88 92 LEU A C 1
ATOM 681 O O . LEU A 1 92 ? -8.787 7.566 8.298 1.00 90.88 92 LEU A O 1
ATOM 685 N N . ASN A 1 93 ? -8.044 9.577 7.624 1.00 90.88 93 ASN A N 1
ATOM 686 C CA . ASN A 1 93 ? -9.053 10.364 8.349 1.00 90.88 93 ASN A CA 1
ATOM 687 C C . ASN A 1 93 ? -9.175 9.978 9.841 1.00 90.88 93 ASN A C 1
ATOM 689 O O . ASN A 1 93 ? -10.274 9.849 10.384 1.00 90.88 93 ASN A O 1
ATOM 693 N N . GLY A 1 94 ? -8.034 9.731 10.496 1.00 92.06 94 GLY A N 1
ATOM 694 C CA . GLY A 1 94 ? -7.962 9.355 11.913 1.00 92.06 94 GLY A CA 1
ATOM 695 C C . GLY A 1 94 ? -8.390 7.917 12.237 1.00 92.06 94 GLY A C 1
ATOM 696 O O . GLY A 1 94 ? -8.488 7.567 13.411 1.00 92.06 94 GLY A O 1
ATOM 697 N N . LYS A 1 95 ? -8.644 7.071 11.232 1.00 93.62 95 LYS A N 1
ATOM 698 C CA . LYS A 1 95 ? -8.969 5.647 11.400 1.00 93.62 95 LYS A CA 1
ATOM 699 C C . LYS A 1 95 ? -7.825 4.783 10.895 1.00 93.62 95 LYS A C 1
ATOM 701 O O . LYS A 1 95 ? -7.196 5.139 9.906 1.00 93.62 95 LYS A O 1
ATOM 706 N N . ILE A 1 96 ? -7.596 3.640 11.539 1.00 93.81 96 ILE A N 1
ATOM 707 C CA . ILE A 1 96 ? -6.625 2.655 11.051 1.00 93.81 96 ILE A CA 1
ATOM 708 C C . ILE A 1 96 ? -7.141 2.103 9.719 1.00 93.81 96 ILE A C 1
ATOM 710 O O . ILE A 1 96 ? -8.250 1.567 9.660 1.00 93.81 96 ILE A O 1
ATOM 714 N N . ALA A 1 97 ? -6.348 2.266 8.667 1.00 94.00 97 ALA A N 1
ATOM 715 C CA . ALA A 1 97 ? -6.669 1.831 7.313 1.00 94.00 97 ALA A CA 1
ATOM 716 C C . ALA A 1 97 ? -5.800 0.652 6.867 1.00 94.00 97 ALA A C 1
ATOM 718 O O . ALA A 1 97 ? -6.281 -0.228 6.153 1.00 94.00 97 ALA A O 1
ATOM 719 N N . SER A 1 98 ? -4.554 0.602 7.334 1.00 94.81 98 SER A N 1
ATOM 720 C CA . SER A 1 98 ? -3.569 -0.400 6.934 1.00 94.81 98 SER A CA 1
ATOM 721 C C . SER A 1 98 ? -2.565 -0.693 8.048 1.00 94.81 98 SER A C 1
ATOM 723 O O . SER A 1 98 ? -2.512 -0.000 9.068 1.00 94.81 98 SER A O 1
ATOM 725 N N . VAL A 1 99 ? -1.785 -1.750 7.847 1.00 95.31 99 VAL A N 1
ATOM 726 C CA . VAL A 1 99 ? -0.571 -2.064 8.598 1.00 95.31 99 VAL A CA 1
ATOM 727 C C . VAL A 1 99 ? 0.614 -1.893 7.651 1.00 95.31 99 VAL A C 1
ATOM 729 O O . VAL A 1 99 ? 0.616 -2.470 6.563 1.00 95.31 99 VAL A O 1
ATOM 732 N N . ASN A 1 100 ? 1.604 -1.104 8.061 1.00 93.94 100 ASN A N 1
ATOM 733 C CA . ASN A 1 100 ? 2.853 -0.918 7.326 1.00 93.94 100 ASN A CA 1
ATOM 734 C C . ASN A 1 100 ? 3.646 -2.227 7.365 1.00 93.94 100 ASN A C 1
ATOM 736 O O . ASN A 1 100 ? 3.797 -2.823 8.432 1.00 93.94 100 ASN A O 1
ATOM 740 N N . SER A 1 101 ? 4.154 -2.680 6.225 1.00 92.25 101 SER A N 1
ATOM 741 C CA . SER A 1 101 ? 4.758 -4.006 6.102 1.00 92.25 101 SER A CA 1
ATOM 742 C C . SER A 1 101 ? 6.256 -3.912 5.826 1.00 92.25 101 SER A C 1
ATOM 744 O O . SER A 1 101 ? 7.067 -4.266 6.685 1.00 92.25 101 SER A O 1
ATOM 746 N N . TYR A 1 102 ? 6.632 -3.376 4.666 1.00 92.25 102 TYR A N 1
ATOM 747 C CA . TYR A 1 102 ? 8.004 -3.393 4.162 1.00 92.25 102 TYR A CA 1
ATOM 748 C C . TYR A 1 102 ? 8.295 -2.172 3.284 1.00 92.25 102 TYR A C 1
ATOM 750 O O . TYR A 1 102 ? 7.369 -1.520 2.812 1.00 92.25 102 TYR A O 1
ATOM 758 N N . GLY A 1 103 ? 9.578 -1.888 3.061 1.00 91.94 103 GLY A N 1
ATOM 759 C CA . GLY A 1 103 ? 10.042 -1.084 1.929 1.00 91.94 103 GLY A CA 1
ATOM 760 C C . GLY A 1 103 ? 10.544 -2.004 0.813 1.00 91.94 103 GLY A C 1
ATOM 761 O O . GLY A 1 103 ? 10.988 -3.120 1.101 1.00 91.94 103 GLY A O 1
ATOM 762 N N . LEU A 1 104 ? 10.446 -1.571 -0.441 1.00 89.81 104 LEU A N 1
ATOM 763 C CA . LEU A 1 104 ? 10.894 -2.324 -1.612 1.00 89.81 104 LEU A CA 1
ATOM 764 C C . LEU A 1 104 ? 11.472 -1.363 -2.654 1.00 89.81 104 LEU A C 1
ATOM 766 O O . LEU A 1 104 ? 10.845 -0.371 -2.992 1.00 89.81 104 LEU A O 1
ATOM 770 N N . THR A 1 105 ? 12.624 -1.718 -3.214 1.00 89.44 105 THR A N 1
ATOM 771 C CA . THR A 1 105 ? 13.217 -1.043 -4.371 1.00 89.44 105 THR A CA 1
ATOM 772 C C . THR A 1 105 ? 13.678 -2.080 -5.394 1.00 89.44 105 THR A C 1
ATOM 774 O O . THR A 1 105 ? 13.999 -3.220 -5.044 1.00 89.44 105 THR A O 1
ATOM 777 N N . PHE A 1 106 ? 13.683 -1.689 -6.666 1.00 86.69 106 PHE A N 1
ATOM 778 C CA . PHE A 1 106 ? 14.261 -2.434 -7.783 1.00 86.69 106 PHE A CA 1
ATOM 779 C C . PHE A 1 106 ? 15.507 -1.714 -8.333 1.00 86.69 106 PHE A C 1
ATOM 781 O O . PHE A 1 106 ? 16.007 -2.088 -9.392 1.00 86.69 106 PHE A O 1
ATOM 788 N N . GLY A 1 107 ? 16.023 -0.731 -7.586 1.00 86.44 107 GLY A N 1
ATOM 789 C CA . GLY A 1 107 ? 17.227 0.031 -7.892 1.00 86.44 107 GLY A CA 1
ATOM 790 C C . GLY A 1 107 ? 16.976 1.264 -8.754 1.00 86.44 107 GLY A C 1
ATOM 791 O O . GLY A 1 107 ? 15.900 1.454 -9.334 1.00 86.44 107 GLY A O 1
ATOM 792 N N . SER A 1 108 ? 18.023 2.076 -8.869 1.00 84.19 108 SER A N 1
ATOM 793 C CA . SER A 1 108 ? 18.005 3.370 -9.557 1.00 84.19 108 SER A CA 1
ATOM 794 C C . SER A 1 108 ? 17.662 3.282 -11.049 1.00 84.19 108 SER A C 1
ATOM 796 O O . SER A 1 108 ? 17.119 4.219 -11.633 1.00 84.19 108 SER A O 1
ATOM 798 N N . GLU A 1 109 ? 17.909 2.132 -11.685 1.00 81.19 109 GLU A N 1
ATOM 799 C CA . GLU A 1 109 ? 17.524 1.891 -13.083 1.00 81.19 109 GLU A CA 1
ATOM 800 C C . GLU A 1 109 ? 16.003 1.801 -13.290 1.00 81.19 109 GLU A C 1
ATOM 802 O O . GLU A 1 109 ? 15.534 1.933 -14.422 1.00 81.19 109 GLU A O 1
ATOM 807 N N . LEU A 1 110 ? 15.233 1.569 -12.222 1.00 82.06 110 LEU A N 1
ATOM 808 C CA . LEU A 1 110 ? 13.793 1.328 -12.287 1.00 82.06 110 LEU A CA 1
ATOM 809 C C . LEU A 1 110 ? 12.942 2.385 -11.584 1.00 82.06 110 LEU A C 1
ATOM 811 O O . LEU A 1 110 ? 11.740 2.183 -11.489 1.00 82.06 110 LEU A O 1
ATOM 815 N N . GLY A 1 111 ? 13.512 3.518 -11.173 1.00 80.50 111 GLY A N 1
ATOM 816 C CA . GLY A 1 111 ? 12.743 4.667 -10.676 1.00 80.50 111 GLY A CA 1
ATOM 817 C C . GLY A 1 111 ? 13.168 5.174 -9.307 1.00 80.50 111 GLY A C 1
ATOM 818 O O . GLY A 1 111 ? 12.852 6.316 -8.982 1.00 80.50 111 GLY A O 1
ATOM 819 N N . ASP A 1 112 ? 13.938 4.389 -8.555 1.00 86.31 112 ASP A N 1
ATOM 820 C CA . ASP A 1 112 ? 14.586 4.843 -7.322 1.00 86.31 112 ASP A CA 1
ATOM 821 C C . ASP A 1 112 ? 15.621 5.949 -7.621 1.00 86.31 112 ASP A C 1
ATOM 823 O O . ASP A 1 112 ? 16.160 6.044 -8.730 1.00 86.31 112 ASP A O 1
ATOM 827 N N . ILE A 1 113 ? 15.868 6.843 -6.668 1.00 85.00 113 ILE A N 1
ATOM 828 C CA . ILE A 1 113 ? 16.867 7.908 -6.809 1.00 85.00 113 ILE A CA 1
ATOM 829 C C . ILE A 1 113 ? 18.292 7.398 -6.578 1.00 85.00 113 ILE A C 1
ATOM 831 O O . ILE A 1 113 ? 19.247 7.994 -7.089 1.00 85.00 113 ILE A O 1
ATOM 835 N N . ASP A 1 114 ? 18.433 6.305 -5.834 1.00 86.12 114 ASP A N 1
ATOM 836 C CA . ASP A 1 114 ? 19.691 5.616 -5.581 1.00 86.12 114 ASP A CA 1
ATOM 837 C C . ASP A 1 114 ? 19.478 4.089 -5.498 1.00 86.12 114 ASP A C 1
ATOM 839 O O . ASP A 1 114 ? 18.477 3.574 -5.995 1.00 86.12 114 ASP A O 1
ATOM 843 N N . ASP A 1 115 ? 20.471 3.337 -5.018 1.00 87.88 115 ASP A N 1
ATOM 844 C CA . ASP A 1 115 ? 20.386 1.869 -4.922 1.00 87.88 115 ASP A CA 1
ATOM 845 C C . ASP A 1 115 ? 20.207 1.418 -3.457 1.00 87.88 115 ASP A C 1
ATOM 847 O O . ASP A 1 115 ? 20.422 0.248 -3.111 1.00 87.88 115 ASP A O 1
ATOM 851 N N . GLU A 1 116 ? 19.843 2.342 -2.566 1.00 89.94 116 GLU A N 1
ATOM 852 C CA . GLU A 1 116 ? 19.742 2.125 -1.134 1.00 89.94 116 GLU A CA 1
ATOM 853 C C . GLU A 1 116 ? 18.291 2.202 -0.651 1.00 89.94 116 GLU A C 1
ATOM 855 O O . GLU A 1 116 ? 17.656 3.239 -0.723 1.00 89.94 116 GLU A O 1
ATOM 860 N N . LEU A 1 117 ? 17.795 1.148 0.009 1.00 89.62 117 LEU A N 1
ATOM 861 C CA . LEU A 1 117 ? 16.475 1.183 0.651 1.00 89.62 117 LEU A CA 1
ATOM 862 C C . LEU A 1 117 ? 16.472 2.133 1.867 1.00 89.62 117 LEU A C 1
ATOM 864 O O . LEU A 1 117 ? 16.886 1.745 2.970 1.00 89.62 117 LEU A O 1
ATOM 868 N N . ASN A 1 118 ? 16.026 3.373 1.674 1.00 90.38 118 ASN A N 1
ATOM 869 C CA . ASN A 1 118 ? 16.206 4.472 2.616 1.00 90.38 118 ASN A CA 1
ATOM 870 C C . ASN A 1 118 ? 14.984 5.415 2.762 1.00 90.38 118 ASN A C 1
ATOM 872 O O . ASN A 1 118 ? 15.058 6.406 3.498 1.00 90.38 118 ASN A O 1
ATOM 876 N N . SER A 1 119 ? 13.833 5.043 2.192 1.00 89.25 119 SER A N 1
ATOM 877 C CA . SER A 1 119 ? 12.598 5.839 2.127 1.00 89.25 119 SER A CA 1
ATOM 878 C C . SER A 1 119 ? 12.724 7.124 1.307 1.00 89.25 119 SER A C 1
ATOM 880 O O . SER A 1 119 ? 12.114 8.144 1.662 1.00 89.25 119 SER A O 1
ATOM 882 N N . SER A 1 120 ? 13.527 7.090 0.250 1.00 85.94 120 SER A N 1
ATOM 883 C CA . SER A 1 120 ? 13.653 8.176 -0.714 1.00 85.94 120 SER A CA 1
ATOM 884 C C . SER A 1 120 ? 12.632 8.074 -1.851 1.00 85.94 120 SER A C 1
ATOM 886 O O . SER A 1 120 ? 11.689 7.284 -1.799 1.00 85.94 120 SER A O 1
ATOM 888 N N . PHE A 1 121 ? 12.778 8.961 -2.834 1.00 84.88 121 PHE A N 1
ATOM 889 C CA . PHE A 1 121 ? 11.911 9.033 -4.002 1.00 84.88 121 PHE A CA 1
ATOM 890 C C . PHE A 1 121 ? 12.118 7.822 -4.915 1.00 84.88 121 PHE A C 1
ATOM 892 O O . PHE A 1 121 ? 13.253 7.453 -5.199 1.00 84.88 121 PHE A O 1
ATOM 899 N N . GLY A 1 122 ? 11.022 7.267 -5.415 1.00 83.31 122 GLY A N 1
ATOM 900 C CA . GLY A 1 122 ? 10.955 6.074 -6.245 1.00 83.31 122 GLY A CA 1
ATOM 901 C C . GLY A 1 122 ? 10.744 4.793 -5.446 1.00 83.31 122 GLY A C 1
ATOM 902 O O . GLY A 1 122 ? 10.093 3.890 -5.942 1.00 83.31 122 GLY A O 1
ATOM 903 N N . GLU A 1 123 ? 11.196 4.702 -4.195 1.00 89.06 123 GLU A N 1
ATOM 904 C CA . GLU A 1 123 ? 10.999 3.485 -3.400 1.00 89.06 123 GLU A CA 1
ATOM 905 C C . GLU A 1 123 ? 9.517 3.184 -3.125 1.00 89.06 123 GLU A C 1
ATOM 907 O O . GLU A 1 123 ? 8.727 4.068 -2.782 1.00 89.06 123 GLU A O 1
ATOM 912 N N . TYR A 1 124 ? 9.157 1.898 -3.129 1.00 90.25 124 TYR A N 1
ATOM 913 C CA . TYR A 1 124 ? 7.850 1.460 -2.658 1.00 90.25 124 TYR A CA 1
ATOM 914 C C . TYR A 1 124 ? 7.794 1.333 -1.145 1.00 90.25 124 TYR A C 1
ATOM 916 O O . TYR A 1 124 ? 8.635 0.713 -0.487 1.00 90.25 124 TYR A O 1
ATOM 924 N N . SER A 1 125 ? 6.663 1.767 -0.619 1.00 92.25 125 SER A N 1
ATOM 925 C CA . SER A 1 125 ? 6.167 1.416 0.697 1.00 92.25 125 SER A CA 1
ATOM 926 C C . SER A 1 125 ? 5.055 0.376 0.571 1.00 92.25 125 SER A C 1
ATOM 928 O O . SER A 1 125 ? 4.081 0.575 -0.147 1.00 92.25 125 SER A O 1
ATOM 930 N N . GLY A 1 126 ? 5.198 -0.748 1.272 1.00 93.81 126 GLY A N 1
ATOM 931 C CA . GLY A 1 126 ? 4.252 -1.860 1.268 1.00 93.81 126 GLY A CA 1
ATOM 932 C C . GLY A 1 126 ? 3.309 -1.847 2.468 1.00 93.81 126 GLY A C 1
ATOM 933 O O . GLY A 1 126 ? 3.735 -1.704 3.619 1.00 93.81 126 GLY A O 1
ATOM 934 N N . TYR A 1 127 ? 2.025 -2.072 2.208 1.00 94.69 127 TYR A N 1
ATOM 935 C CA . TYR A 1 127 ? 0.939 -1.988 3.177 1.00 94.69 127 TYR A CA 1
ATOM 936 C C . TYR A 1 127 ? -0.049 -3.140 3.012 1.00 94.69 127 TYR A C 1
ATOM 938 O O . TYR A 1 127 ? -0.375 -3.556 1.904 1.00 94.69 127 TYR A O 1
ATOM 946 N N . VAL A 1 128 ? -0.607 -3.600 4.131 1.00 95.69 128 VAL A N 1
ATOM 947 C CA . VAL A 1 128 ? -1.730 -4.547 4.130 1.00 95.69 128 VAL A CA 1
ATOM 948 C C . VAL A 1 128 ? -2.975 -3.840 4.662 1.00 95.69 128 VAL A C 1
ATOM 950 O O . VAL A 1 128 ? -2.954 -3.331 5.788 1.00 95.69 128 VAL A O 1
ATOM 953 N N . PRO A 1 129 ? -4.076 -3.767 3.899 1.00 95.12 129 PRO A N 1
ATOM 954 C CA . PRO A 1 129 ? -5.260 -3.044 4.316 1.00 95.12 129 PRO A CA 1
ATOM 955 C C . PRO A 1 129 ? -6.035 -3.814 5.385 1.00 95.12 129 PRO A C 1
ATOM 957 O O . PRO A 1 129 ? -6.282 -5.016 5.286 1.00 95.12 129 PRO A O 1
ATOM 960 N N . VAL A 1 130 ? -6.532 -3.094 6.388 1.00 94.75 130 VAL A N 1
ATOM 961 C CA . VAL A 1 130 ? -7.293 -3.684 7.502 1.00 94.75 130 VAL A CA 1
ATOM 962 C C . VAL A 1 130 ? -8.589 -4.345 7.022 1.00 94.75 130 VAL A C 1
ATOM 964 O O . VAL A 1 130 ? -9.055 -5.310 7.633 1.00 94.75 130 VAL A O 1
ATOM 967 N N . TYR A 1 131 ? -9.176 -3.872 5.914 1.00 93.62 131 TYR A N 1
ATOM 968 C CA . TYR A 1 131 ? -10.411 -4.455 5.384 1.00 93.62 131 TYR A CA 1
ATOM 969 C C . TYR A 1 131 ? -10.237 -5.916 4.948 1.00 93.62 131 TYR A C 1
ATOM 971 O O . TYR A 1 131 ? -11.203 -6.672 5.058 1.00 93.62 131 TYR A O 1
ATOM 979 N N . ALA A 1 132 ? -9.034 -6.330 4.527 1.00 94.38 132 ALA A N 1
ATOM 980 C CA . ALA A 1 132 ? -8.747 -7.713 4.140 1.00 94.38 132 ALA A CA 1
ATOM 981 C C . ALA A 1 132 ? -8.916 -8.689 5.320 1.00 94.38 132 ALA A C 1
ATOM 983 O O . ALA A 1 132 ? -9.216 -9.864 5.134 1.00 94.38 132 ALA A O 1
ATOM 984 N N . HIS A 1 133 ? -8.818 -8.184 6.554 1.00 93.25 133 HIS A N 1
ATOM 985 C CA . HIS A 1 133 ? -8.960 -8.963 7.785 1.00 93.25 133 HIS A CA 1
ATOM 986 C C . HIS A 1 133 ? -10.252 -8.659 8.553 1.00 93.25 133 HIS A C 1
ATOM 988 O O . HIS A 1 133 ? -10.385 -9.024 9.722 1.00 93.25 133 HIS A O 1
ATOM 994 N N . LYS A 1 134 ? -11.229 -7.997 7.921 1.00 92.38 134 LYS A N 1
ATOM 995 C CA . LYS A 1 134 ? -12.469 -7.544 8.572 1.00 92.38 134 LYS A CA 1
ATOM 996 C C . LYS A 1 134 ? -13.214 -8.658 9.310 1.00 92.38 134 LYS A C 1
ATOM 998 O O . LYS A 1 134 ? -13.695 -8.424 10.419 1.00 92.38 134 LYS A O 1
ATOM 1003 N N . ASP A 1 135 ? -13.321 -9.842 8.717 1.00 92.94 135 ASP A N 1
ATOM 1004 C CA . ASP A 1 135 ? -14.071 -10.949 9.317 1.00 92.94 135 ASP A CA 1
ATOM 1005 C C . ASP A 1 135 ? -13.348 -11.526 10.536 1.00 92.94 135 ASP A C 1
ATOM 1007 O O . ASP A 1 135 ? -13.966 -11.737 11.581 1.00 92.94 135 ASP A O 1
ATOM 1011 N N . TRP A 1 136 ? -12.022 -11.668 10.457 1.00 92.50 136 TRP A N 1
ATOM 1012 C CA . TRP A 1 136 ? -11.205 -12.044 11.607 1.00 92.50 136 TRP A CA 1
ATOM 1013 C C . TRP A 1 136 ? -11.310 -11.008 12.735 1.00 92.50 136 TRP A C 1
ATOM 1015 O O . TRP A 1 136 ? -11.598 -11.382 13.872 1.00 92.50 136 TRP A O 1
ATOM 1025 N N . LEU A 1 137 ? -11.187 -9.711 12.428 1.00 90.19 137 LEU A N 1
ATOM 1026 C CA . LEU A 1 137 ? -11.306 -8.629 13.416 1.00 90.19 137 LEU A CA 1
ATOM 1027 C C . LEU A 1 137 ? -12.653 -8.664 14.142 1.00 90.19 137 LEU A C 1
ATOM 1029 O O . LEU A 1 137 ? -12.706 -8.539 15.364 1.00 90.19 137 LEU A O 1
ATOM 1033 N N . LYS A 1 138 ? -13.746 -8.883 13.404 1.00 88.56 138 LYS A N 1
ATOM 1034 C CA . LYS A 1 138 ? -15.085 -9.037 13.989 1.00 88.56 138 LYS A CA 1
ATOM 1035 C C . LYS A 1 138 ? -15.217 -10.280 14.866 1.00 88.56 138 LYS A C 1
ATOM 1037 O O . LYS A 1 138 ? -16.010 -10.267 15.799 1.00 88.56 138 LYS A O 1
ATOM 1042 N N . SER A 1 139 ? -14.473 -11.343 14.569 1.00 90.06 139 SER A N 1
ATOM 1043 C CA . SER A 1 139 ? -14.521 -12.585 15.346 1.00 90.06 139 SER A CA 1
ATOM 1044 C C . SER A 1 139 ? -13.783 -12.490 16.686 1.00 90.06 139 SER A C 1
ATOM 1046 O O . SER A 1 139 ? -14.176 -13.148 17.647 1.00 90.06 139 SER A O 1
ATOM 1048 N N . VAL A 1 140 ? -12.735 -11.661 16.766 1.00 88.94 140 VAL A N 1
ATOM 1049 C CA . VAL A 1 140 ? -11.890 -11.529 17.968 1.00 88.94 140 VAL A CA 1
ATOM 1050 C C . VAL A 1 140 ? -12.272 -10.343 18.853 1.00 88.94 140 VAL A C 1
ATOM 1052 O O . VAL A 1 140 ? -11.934 -10.335 20.036 1.00 88.94 140 VAL A O 1
ATOM 1055 N N . VAL A 1 141 ? -12.985 -9.348 18.312 1.00 80.94 141 VAL A N 1
ATOM 1056 C CA . VAL A 1 141 ? -13.496 -8.199 19.070 1.00 80.94 141 VAL A CA 1
ATOM 1057 C C . VAL A 1 141 ? -14.969 -8.441 19.411 1.00 80.94 141 VAL A C 1
ATOM 1059 O O . VAL A 1 141 ? -15.807 -8.403 18.510 1.00 80.94 141 VAL A O 1
ATOM 1062 N N . PRO A 1 142 ? -15.330 -8.650 20.695 1.00 77.81 142 PRO A N 1
ATOM 1063 C CA . PRO A 1 142 ? -16.728 -8.764 21.089 1.00 77.81 142 PRO A CA 1
ATOM 1064 C C . PRO A 1 142 ? -17.498 -7.517 20.661 1.00 77.81 142 PRO A C 1
ATOM 1066 O O . PRO A 1 142 ? -17.036 -6.396 20.894 1.00 77.81 142 PRO A O 1
ATOM 1069 N N . GLU A 1 143 ? -18.678 -7.701 20.067 1.00 82.12 143 GLU A N 1
ATOM 1070 C CA . GLU A 1 143 ? -19.485 -6.564 19.628 1.00 82.12 143 GLU A CA 1
ATOM 1071 C C . GLU A 1 143 ? -19.726 -5.588 20.795 1.00 82.12 143 GLU A C 1
ATOM 1073 O O . GLU A 1 143 ? -19.958 -6.032 21.925 1.00 82.12 143 GLU A O 1
ATOM 1078 N N . PRO A 1 144 ? -19.720 -4.260 20.565 1.00 80.19 144 PRO A N 1
ATOM 1079 C CA . PRO A 1 144 ? -19.957 -3.273 21.622 1.00 80.19 144 PRO A CA 1
ATOM 1080 C C . PRO A 1 144 ? -21.240 -3.530 22.430 1.00 80.19 144 PRO A C 1
ATOM 1082 O O . PRO A 1 144 ? -21.297 -3.244 23.626 1.00 80.19 144 PRO A O 1
ATOM 1085 N N . ALA A 1 145 ? -22.255 -4.127 21.797 1.00 82.00 145 ALA A N 1
ATOM 1086 C CA . ALA A 1 145 ? -23.488 -4.551 22.451 1.00 82.00 145 ALA A CA 1
ATOM 1087 C C . ALA A 1 145 ? -23.250 -5.603 23.548 1.00 82.00 145 ALA A C 1
ATOM 1089 O O . ALA A 1 145 ? -23.888 -5.544 24.596 1.00 82.00 145 ALA A O 1
ATOM 1090 N N . THR A 1 146 ? -22.299 -6.518 23.358 1.00 84.62 146 THR A N 1
ATOM 1091 C CA . THR A 1 146 ? -21.921 -7.531 24.352 1.00 84.62 146 THR A CA 1
ATOM 1092 C C . THR A 1 146 ? -21.371 -6.874 25.614 1.00 84.62 146 THR A C 1
ATOM 1094 O O . THR A 1 146 ? -21.806 -7.198 26.719 1.00 84.62 146 THR A O 1
ATOM 1097 N N . TRP A 1 147 ? -20.488 -5.883 25.462 1.00 88.56 147 TRP A N 1
ATOM 1098 C CA . TRP A 1 147 ? -19.975 -5.099 26.588 1.00 88.56 147 TRP A CA 1
ATOM 1099 C C . TRP A 1 147 ? -21.079 -4.317 27.293 1.00 88.56 147 TRP A C 1
ATOM 1101 O O . TRP A 1 147 ? -21.164 -4.348 28.521 1.00 88.56 147 TRP A O 1
ATOM 1111 N N . ALA A 1 148 ? -21.956 -3.663 26.529 1.00 90.88 148 ALA A N 1
ATOM 1112 C CA . ALA A 1 148 ? -23.096 -2.951 27.090 1.00 90.88 148 ALA A CA 1
ATOM 1113 C C . ALA A 1 148 ? -24.002 -3.896 27.896 1.00 90.88 148 ALA A C 1
ATOM 1115 O O . ALA A 1 148 ? -24.322 -3.600 29.045 1.00 90.88 148 ALA A O 1
ATOM 1116 N N . MET A 1 149 ? -24.337 -5.072 27.354 1.00 92.19 149 MET A N 1
ATOM 1117 C CA . MET A 1 149 ? -25.148 -6.075 28.048 1.00 92.19 149 MET A CA 1
ATOM 1118 C C . MET A 1 149 ? -24.480 -6.590 29.322 1.00 92.19 149 MET A C 1
ATOM 1120 O O . MET A 1 149 ? -25.155 -6.730 30.341 1.00 92.19 149 MET A O 1
ATOM 1124 N N . MET A 1 150 ? -23.166 -6.835 29.302 1.00 93.25 150 MET A N 1
ATOM 1125 C CA . MET A 1 150 ? -22.426 -7.249 30.496 1.00 93.25 150 MET A CA 1
ATOM 1126 C C . MET A 1 150 ? -22.440 -6.155 31.566 1.00 93.25 150 MET A C 1
ATOM 1128 O O . MET A 1 150 ? -22.784 -6.432 32.713 1.00 93.25 150 MET A O 1
ATOM 1132 N N . ILE A 1 151 ? -22.133 -4.906 31.203 1.00 94.50 151 ILE A N 1
ATOM 1133 C CA . ILE A 1 151 ? -22.146 -3.769 32.135 1.00 94.50 151 ILE A CA 1
ATOM 1134 C C . ILE A 1 151 ? -23.548 -3.576 32.723 1.00 94.50 151 ILE A C 1
ATOM 1136 O O . ILE A 1 151 ? -23.693 -3.446 33.939 1.00 94.50 151 ILE A O 1
ATOM 1140 N N . THR A 1 152 ? -24.590 -3.602 31.890 1.00 96.06 152 THR A N 1
ATOM 1141 C CA . THR A 1 152 ? -25.980 -3.489 32.345 1.00 96.06 152 THR A CA 1
ATOM 1142 C C . THR A 1 152 ? -26.369 -4.658 33.248 1.00 96.06 152 THR A C 1
ATOM 1144 O O . THR A 1 152 ? -26.913 -4.435 34.328 1.00 96.06 152 THR A O 1
ATOM 1147 N N . GLY A 1 153 ? -26.058 -5.895 32.855 1.00 95.81 153 GLY A N 1
ATOM 1148 C CA . GLY A 1 153 ? -26.358 -7.099 33.629 1.00 95.81 153 GLY A CA 1
ATOM 1149 C C . GLY A 1 153 ? -25.688 -7.088 35.003 1.00 95.81 153 GLY A C 1
ATOM 1150 O O . GLY A 1 153 ? -26.364 -7.235 36.023 1.00 95.81 153 GLY A O 1
ATOM 1151 N N . PHE A 1 154 ? -24.379 -6.827 35.060 1.00 97.38 154 PHE A N 1
ATOM 1152 C CA . PHE A 1 154 ? -23.647 -6.732 36.326 1.00 97.38 154 PHE A CA 1
ATOM 1153 C C . PHE A 1 154 ? -24.083 -5.528 37.167 1.00 97.38 154 PHE A C 1
ATOM 1155 O O . PHE A 1 154 ? -24.196 -5.646 38.389 1.00 97.38 154 PHE A O 1
ATOM 1162 N N . GLY A 1 155 ? -24.404 -4.396 36.536 1.00 97.38 155 GLY A N 1
ATOM 1163 C CA . GLY A 1 155 ? -24.977 -3.234 37.212 1.00 97.38 155 GLY A CA 1
ATOM 1164 C C . GLY A 1 155 ? -26.321 -3.550 37.878 1.00 97.38 155 GLY A C 1
ATOM 1165 O O . GLY A 1 155 ? -26.533 -3.220 39.049 1.00 97.38 155 GLY A O 1
ATOM 1166 N N . LEU A 1 156 ? -27.219 -4.253 37.183 1.00 97.75 156 LEU A N 1
ATOM 1167 C CA . LEU A 1 156 ? -28.508 -4.691 37.730 1.00 97.75 156 LEU A CA 1
ATOM 1168 C C . LEU A 1 156 ? -28.332 -5.677 38.890 1.00 97.75 156 LEU A C 1
ATOM 1170 O O . LEU A 1 156 ? -28.929 -5.490 39.951 1.00 97.75 156 LEU A O 1
ATOM 1174 N N . VAL A 1 157 ? -27.472 -6.685 38.739 1.00 97.06 157 VAL A N 1
ATOM 1175 C CA . VAL A 1 157 ? -27.189 -7.648 39.816 1.00 97.06 157 VAL A CA 1
ATOM 1176 C C . VAL A 1 157 ? -26.617 -6.936 41.046 1.00 97.06 157 VAL A C 1
ATOM 1178 O O . VAL A 1 157 ? -27.134 -7.098 42.156 1.00 97.06 157 VAL A O 1
ATOM 1181 N N . GLY A 1 158 ? -25.602 -6.088 40.863 1.00 96.69 158 GLY A N 1
ATOM 1182 C CA . GLY A 1 158 ? -24.967 -5.349 41.955 1.00 96.69 158 GLY A CA 1
ATOM 1183 C C . GLY A 1 158 ? -25.934 -4.412 42.688 1.00 96.69 158 GLY A C 1
ATOM 1184 O O . GLY A 1 158 ? -25.963 -4.377 43.922 1.00 96.69 158 GLY A O 1
ATOM 1185 N N . THR A 1 159 ? -26.785 -3.691 41.952 1.00 96.56 159 THR A N 1
ATOM 1186 C CA . THR A 1 159 ? -27.799 -2.805 42.550 1.00 96.56 159 THR A CA 1
ATOM 1187 C C . THR A 1 159 ? -28.858 -3.584 43.333 1.00 96.56 159 THR A C 1
ATOM 1189 O O . THR A 1 159 ? -29.198 -3.188 44.452 1.00 96.56 159 THR A O 1
ATOM 1192 N N . MET A 1 160 ? -29.335 -4.724 42.821 1.00 95.94 160 MET A N 1
ATOM 1193 C CA . MET A 1 160 ? -30.275 -5.592 43.543 1.00 95.94 160 MET A CA 1
ATOM 1194 C C . MET A 1 160 ? -29.672 -6.154 44.838 1.00 95.94 160 MET A C 1
ATOM 1196 O O . MET A 1 160 ? -30.332 -6.144 45.881 1.00 95.94 160 MET A O 1
ATOM 1200 N N . MET A 1 161 ? -28.408 -6.589 44.811 1.00 95.62 161 MET A N 1
ATOM 1201 C CA . MET A 1 161 ? -27.703 -7.065 46.008 1.00 95.62 161 MET A CA 1
ATOM 1202 C C . MET A 1 161 ? -27.570 -5.968 47.072 1.00 95.62 161 MET A C 1
ATOM 1204 O O . MET A 1 161 ? -27.773 -6.234 48.260 1.00 95.62 161 MET A O 1
ATOM 1208 N N . ARG A 1 162 ? -27.287 -4.724 46.661 1.00 93.56 162 ARG A N 1
ATOM 1209 C CA . ARG A 1 162 ? -27.206 -3.579 47.580 1.00 93.56 162 ARG A CA 1
ATOM 1210 C C . ARG A 1 162 ? -28.557 -3.274 48.229 1.00 93.56 162 ARG A C 1
ATOM 1212 O O . ARG A 1 162 ? -28.609 -3.104 49.444 1.00 93.56 162 ARG A O 1
ATOM 1219 N N . ARG A 1 163 ? -29.649 -3.290 47.454 1.00 92.50 163 ARG A N 1
ATOM 1220 C CA . ARG A 1 163 ? -31.017 -3.090 47.974 1.00 92.50 163 ARG A CA 1
ATOM 1221 C C . ARG A 1 163 ? -31.405 -4.147 49.007 1.00 92.50 163 ARG A C 1
ATOM 1223 O O . ARG A 1 163 ? -31.976 -3.801 50.035 1.00 92.50 163 ARG A O 1
ATOM 1230 N N . ARG A 1 164 ? -31.063 -5.419 48.767 1.00 88.44 164 ARG A N 1
ATOM 1231 C CA . ARG A 1 164 ? -31.331 -6.513 49.718 1.00 88.44 164 ARG A CA 1
ATOM 1232 C C . ARG A 1 164 ? -30.617 -6.321 51.056 1.00 88.44 164 ARG A C 1
ATOM 1234 O O . ARG A 1 164 ? -31.231 -6.541 52.091 1.00 88.44 164 ARG A O 1
ATOM 1241 N N . ARG A 1 165 ? -29.353 -5.883 51.051 1.00 85.12 165 ARG A N 1
ATOM 1242 C CA . ARG A 1 165 ? -28.617 -5.601 52.297 1.00 85.12 165 ARG A CA 1
ATOM 1243 C C . ARG A 1 165 ? -29.243 -4.458 53.093 1.00 85.12 165 ARG A C 1
ATOM 1245 O O . ARG A 1 165 ? -29.380 -4.588 54.300 1.00 85.12 165 ARG A O 1
ATOM 1252 N N . SER A 1 166 ? -29.655 -3.376 52.430 1.00 80.94 166 SER A N 1
ATOM 1253 C CA . SER A 1 166 ? -30.332 -2.259 53.103 1.00 80.94 166 SER A CA 1
ATOM 1254 C C . SER A 1 166 ? -31.680 -2.660 53.706 1.00 80.94 166 SER A C 1
ATOM 1256 O O . SER A 1 166 ? -32.018 -2.176 54.775 1.00 80.94 166 SER A O 1
ATOM 1258 N N . ALA A 1 167 ? -32.425 -3.559 53.056 1.00 77.69 167 ALA A N 1
ATOM 1259 C CA . ALA A 1 167 ? -33.698 -4.062 53.575 1.00 77.69 167 ALA A CA 1
ATOM 1260 C C . ALA A 1 167 ? -33.546 -5.033 54.763 1.00 77.69 167 ALA A C 1
ATOM 1262 O O . ALA A 1 167 ? -34.467 -5.149 55.554 1.00 77.69 167 ALA A O 1
ATOM 1263 N N . LEU A 1 168 ? -32.413 -5.736 54.880 1.00 76.00 168 LEU A N 1
ATOM 1264 C CA . LEU A 1 168 ? -32.116 -6.640 56.003 1.00 76.00 168 LEU A CA 1
ATOM 1265 C C . LEU A 1 168 ? -31.498 -5.927 57.220 1.00 76.00 168 LEU A C 1
ATOM 1267 O O . LEU A 1 168 ? -31.374 -6.538 58.275 1.00 76.00 168 LEU A O 1
ATOM 1271 N N . ALA A 1 169 ? -31.052 -4.678 57.059 1.00 67.44 169 ALA A N 1
ATOM 1272 C CA . ALA A 1 169 ? -30.443 -3.870 58.118 1.00 67.44 169 ALA A CA 1
ATOM 1273 C C . ALA A 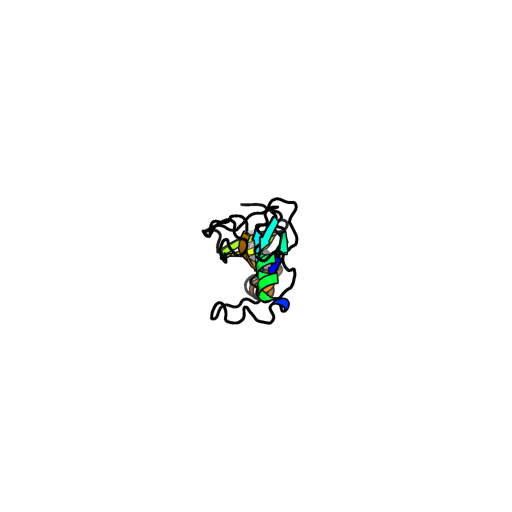1 169 ? -31.419 -2.867 58.769 1.00 67.44 169 ALA A C 1
ATOM 1275 O O . ALA A 1 169 ? -31.013 -2.153 59.686 1.00 67.44 169 ALA A O 1
ATOM 1276 N N . ALA A 1 170 ? -32.658 -2.788 58.272 1.00 53.97 170 ALA A N 1
ATOM 1277 C CA . ALA A 1 170 ? -33.758 -1.981 58.802 1.00 53.97 170 ALA A CA 1
ATOM 1278 C C . ALA A 1 170 ? -34.739 -2.875 59.569 1.00 53.97 170 ALA A C 1
ATOM 1280 O O . ALA A 1 170 ? -35.309 -2.381 60.565 1.00 53.97 170 ALA A O 1
#

pLDDT: mean 84.74, std 10.69, range [52.66, 97.75]